Protein AF-A0A962JI75-F1 (afdb_monomer_lite)

Secondary structure (DSSP, 8-state):
--HHHHHHHHHHHHHHHHHHHHHHHHTT-PPPPHHHHHHHHHHHHHHHSPPPTTTS-TT-EEEEEEES-SHHHHHHHTTTT-EETTEEEEEEEE-SGGGGGGS--SEEE--GGGGGGHHHHHHHHHTT-

Structure (mmCIF, N/CA/C/O backbone):
data_AF-A0A962JI75-F1
#
_entry.id   AF-A0A962JI75-F1
#
loop_
_atom_site.group_PDB
_atom_site.id
_atom_site.type_symbol
_atom_site.label_atom_id
_atom_site.label_alt_id
_atom_site.label_comp_id
_atom_site.label_asym_id
_atom_site.label_entity_id
_atom_site.label_seq_id
_atom_site.pdbx_PDB_ins_code
_atom_site.Cartn_x
_atom_site.Cartn_y
_atom_site.Cartn_z
_atom_site.occupancy
_atom_site.B_iso_or_equiv
_atom_site.auth_seq_id
_atom_site.auth_comp_id
_atom_site.auth_asym_id
_atom_site.auth_atom_id
_atom_site.pdbx_PDB_model_num
ATOM 1 N N . MET A 1 1 ? 41.557 -2.533 -59.165 1.00 50.06 1 MET A N 1
ATOM 2 C CA . MET A 1 1 ? 41.927 -2.248 -57.756 1.00 50.06 1 MET A CA 1
ATOM 3 C C . MET A 1 1 ? 41.132 -1.107 -57.082 1.00 50.06 1 MET A C 1
ATOM 5 O O . MET A 1 1 ? 41.387 -0.824 -55.926 1.00 50.06 1 MET A O 1
ATOM 9 N N . TYR A 1 2 ? 40.130 -0.485 -57.730 1.00 54.84 2 TYR A N 1
ATOM 10 C CA . TYR A 1 2 ? 39.288 0.575 -57.122 1.00 54.84 2 TYR A CA 1
ATOM 11 C C . TYR A 1 2 ? 37.909 0.096 -56.615 1.00 54.84 2 TYR A C 1
ATOM 13 O O . TYR A 1 2 ? 37.230 0.818 -55.889 1.00 54.84 2 TYR A O 1
ATOM 21 N N . CYS A 1 3 ? 37.485 -1.121 -56.983 1.00 52.22 3 CYS A N 1
ATOM 22 C CA . CYS A 1 3 ? 36.170 -1.672 -56.632 1.00 52.22 3 CYS A CA 1
ATOM 23 C C . CYS A 1 3 ? 36.127 -2.188 -55.178 1.00 52.22 3 CYS A C 1
ATOM 25 O O . CYS A 1 3 ? 35.240 -1.801 -54.427 1.00 52.22 3 CYS A O 1
ATOM 27 N N . HIS A 1 4 ? 37.153 -2.931 -54.736 1.00 55.00 4 HIS A N 1
ATOM 28 C CA . HIS A 1 4 ? 37.264 -3.472 -53.370 1.00 55.00 4 HIS A CA 1
ATOM 29 C C . HIS A 1 4 ? 37.293 -2.393 -52.273 1.00 55.00 4 HIS A C 1
ATOM 31 O O . HIS A 1 4 ? 36.716 -2.576 -51.205 1.00 55.00 4 HIS A O 1
ATOM 37 N N . LEU A 1 5 ? 37.912 -1.237 -52.542 1.00 61.06 5 LEU A N 1
ATOM 38 C CA . LEU A 1 5 ? 38.019 -0.142 -51.572 1.00 61.06 5 LEU A CA 1
ATOM 39 C C . LEU A 1 5 ? 36.659 0.527 -51.293 1.00 61.06 5 LEU A C 1
ATOM 41 O O . LEU A 1 5 ? 36.405 0.981 -50.176 1.00 61.06 5 LEU A O 1
ATOM 45 N N . LYS A 1 6 ? 35.763 0.563 -52.293 1.00 63.44 6 LYS A N 1
ATOM 46 C CA . LYS A 1 6 ? 34.404 1.111 -52.150 1.00 63.44 6 LYS A CA 1
ATOM 47 C C . LYS A 1 6 ? 33.493 0.165 -51.371 1.00 63.44 6 LYS A C 1
ATOM 49 O O . LYS A 1 6 ? 32.719 0.632 -50.539 1.00 63.44 6 LYS A O 1
ATOM 54 N N . THR A 1 7 ? 33.610 -1.145 -51.593 1.00 68.56 7 THR A N 1
ATOM 55 C CA . THR A 1 7 ? 32.842 -2.156 -50.854 1.00 68.56 7 THR A CA 1
ATOM 56 C C . THR A 1 7 ? 33.241 -2.168 -49.383 1.00 68.56 7 THR A C 1
ATOM 58 O O . THR A 1 7 ? 32.371 -2.084 -48.522 1.00 68.56 7 THR A O 1
ATOM 61 N N . VAL A 1 8 ? 34.545 -2.158 -49.086 1.00 78.06 8 VAL A N 1
ATOM 62 C CA . VAL A 1 8 ? 35.061 -2.146 -47.706 1.00 78.06 8 VAL A CA 1
ATOM 63 C C . VAL A 1 8 ? 34.607 -0.894 -46.945 1.00 78.06 8 VAL A C 1
ATOM 65 O O . VAL A 1 8 ? 34.098 -1.013 -45.835 1.00 78.06 8 VAL A O 1
ATOM 68 N N . LYS A 1 9 ? 34.664 0.299 -47.556 1.00 76.19 9 LYS A N 1
ATOM 69 C CA . LYS A 1 9 ? 34.144 1.534 -46.934 1.00 76.19 9 LYS A CA 1
ATOM 70 C C . LYS A 1 9 ? 32.640 1.484 -46.647 1.00 76.19 9 LYS A C 1
ATOM 72 O O . LYS A 1 9 ? 32.203 2.011 -45.627 1.00 76.19 9 LYS A O 1
ATOM 77 N N . LYS A 1 10 ? 31.851 0.859 -47.528 1.00 77.94 10 LYS A N 1
ATOM 78 C CA . LYS A 1 10 ? 30.395 0.738 -47.361 1.00 77.94 10 LYS A CA 1
ATOM 79 C C . LYS A 1 10 ? 30.047 -0.178 -46.184 1.00 77.94 10 LYS A C 1
ATOM 81 O O . LYS A 1 10 ? 29.201 0.181 -45.375 1.00 77.94 10 LYS A O 1
ATOM 86 N N . TRP A 1 11 ? 30.752 -1.300 -46.043 1.00 86.75 11 TRP A N 1
ATOM 87 C CA . TRP A 1 11 ? 30.579 -2.218 -44.913 1.00 86.75 11 TRP A CA 1
ATOM 88 C C . TRP A 1 11 ? 31.082 -1.634 -43.588 1.00 86.75 11 TRP A C 1
ATOM 90 O O . TRP A 1 11 ? 30.409 -1.796 -42.575 1.00 86.75 11 TRP A O 1
ATOM 100 N N . ILE A 1 12 ? 32.187 -0.879 -43.595 1.00 87.00 12 ILE A N 1
ATOM 101 C CA . ILE A 1 12 ? 32.665 -0.151 -42.405 1.00 87.00 12 ILE A CA 1
ATOM 102 C C . ILE A 1 12 ? 31.635 0.894 -41.953 1.00 87.00 12 ILE A C 1
ATOM 104 O O . ILE A 1 12 ? 31.351 0.982 -40.763 1.00 87.00 12 ILE A O 1
ATOM 108 N N . MET A 1 13 ? 31.035 1.652 -42.881 1.00 84.69 13 MET A N 1
ATOM 109 C CA . MET A 1 13 ? 29.978 2.613 -42.534 1.00 84.69 13 MET A CA 1
ATOM 110 C C . MET A 1 13 ? 28.730 1.932 -41.972 1.00 84.69 13 MET A C 1
ATOM 112 O O . MET A 1 13 ? 28.179 2.425 -40.995 1.00 84.69 13 MET A O 1
ATOM 116 N N . VAL A 1 14 ? 28.300 0.804 -42.547 1.00 87.12 14 VAL A N 1
ATOM 117 C CA . VAL A 1 14 ? 27.154 0.041 -42.026 1.00 87.12 14 VAL A CA 1
ATOM 118 C C . VAL A 1 14 ? 27.449 -0.482 -40.621 1.00 87.12 14 VAL A C 1
ATOM 120 O O . VAL A 1 14 ? 26.622 -0.288 -39.738 1.00 87.12 14 VAL A O 1
ATOM 123 N N . ALA A 1 15 ? 28.637 -1.050 -40.391 1.00 87.88 15 ALA A N 1
ATOM 124 C CA . ALA A 1 15 ? 29.052 -1.519 -39.071 1.00 87.88 15 ALA A CA 1
ATOM 125 C C . ALA A 1 15 ? 29.067 -0.378 -38.039 1.00 87.88 15 ALA A C 1
ATOM 127 O O . ALA A 1 15 ? 28.534 -0.535 -36.940 1.00 87.88 15 ALA A O 1
ATOM 128 N N . TYR A 1 16 ? 29.590 0.796 -38.414 1.00 86.56 16 TYR A N 1
ATOM 129 C CA . TYR A 1 16 ? 29.551 1.994 -37.572 1.00 86.56 16 TYR A CA 1
ATOM 130 C C . TYR A 1 16 ? 28.118 2.449 -37.275 1.00 86.56 16 TYR A C 1
ATOM 132 O O . TYR A 1 16 ? 27.807 2.740 -36.123 1.00 86.56 16 TYR A O 1
ATOM 140 N N . LEU A 1 17 ? 27.231 2.471 -38.276 1.00 84.56 17 LEU A N 1
ATOM 141 C CA . LEU A 1 17 ? 25.832 2.873 -38.096 1.00 84.56 17 LEU A CA 1
ATOM 142 C C . LEU A 1 17 ? 25.083 1.909 -37.166 1.00 84.56 17 LEU A C 1
ATOM 144 O O . LEU A 1 17 ? 24.347 2.349 -36.283 1.00 84.56 17 LEU A O 1
ATOM 148 N N . THR A 1 18 ? 25.301 0.599 -37.324 1.00 82.25 18 THR A N 1
ATOM 149 C CA . THR A 1 18 ? 24.696 -0.416 -36.452 1.00 82.25 18 THR A CA 1
ATOM 150 C C . THR A 1 18 ? 25.229 -0.318 -35.026 1.00 82.25 18 THR A C 1
ATOM 152 O O . THR A 1 18 ? 24.448 -0.359 -34.076 1.00 82.25 18 THR A O 1
ATOM 155 N N . MET A 1 19 ? 26.535 -0.093 -34.863 1.00 82.00 19 MET A N 1
ATOM 156 C CA . MET A 1 19 ? 27.166 0.036 -33.550 1.00 82.00 19 MET A CA 1
ATOM 157 C C . MET A 1 19 ? 26.707 1.308 -32.823 1.00 82.00 19 MET A C 1
ATOM 159 O O . MET A 1 19 ? 26.457 1.260 -31.623 1.00 82.00 19 MET A O 1
ATOM 163 N N . LEU A 1 20 ? 26.505 2.411 -33.555 1.00 81.25 20 LEU A N 1
ATOM 164 C CA . LEU A 1 20 ? 25.961 3.664 -33.021 1.00 81.25 20 LEU A CA 1
ATOM 165 C C . LEU A 1 20 ? 24.478 3.539 -32.630 1.00 81.25 20 LEU A C 1
ATOM 167 O O . LEU A 1 20 ? 24.034 4.148 -31.660 1.00 81.25 20 LEU A O 1
ATOM 171 N N . SER A 1 21 ? 23.703 2.740 -33.368 1.00 76.88 21 SER A N 1
ATOM 172 C CA . SER A 1 21 ? 22.291 2.515 -33.045 1.00 76.88 21 SER A CA 1
ATOM 173 C C . SER A 1 21 ? 22.113 1.710 -31.754 1.00 76.88 21 SER A C 1
ATOM 175 O O . SER A 1 21 ? 21.243 2.037 -30.954 1.00 76.88 21 SER A O 1
ATOM 177 N N . MET A 1 22 ? 22.973 0.717 -31.493 1.00 71.69 22 MET A N 1
ATOM 178 C CA . MET A 1 22 ? 22.899 -0.131 -30.295 1.00 71.69 22 MET A CA 1
ATOM 179 C C . MET A 1 22 ? 23.227 0.611 -28.999 1.00 71.69 22 MET A C 1
ATOM 181 O O . MET A 1 22 ? 22.607 0.339 -27.971 1.00 71.69 22 MET A O 1
ATOM 185 N N . SER A 1 23 ? 24.146 1.576 -29.036 1.00 68.00 23 SER A N 1
ATOM 186 C CA . SER A 1 23 ? 24.489 2.385 -27.863 1.00 68.00 23 SER A CA 1
ATOM 187 C C . SER A 1 23 ? 23.357 3.323 -27.435 1.00 68.00 23 SER A C 1
ATOM 189 O O . SER A 1 23 ? 23.222 3.586 -26.245 1.00 68.00 23 SER A O 1
ATOM 191 N N . LEU A 1 24 ? 22.483 3.753 -28.351 1.00 62.59 24 LEU A N 1
ATOM 192 C CA . LEU A 1 24 ? 21.325 4.600 -28.027 1.00 62.59 24 LEU A CA 1
ATOM 193 C C . LEU A 1 24 ? 20.213 3.852 -27.270 1.00 62.59 24 LEU A C 1
ATOM 195 O O . LEU A 1 24 ? 19.510 4.463 -26.467 1.00 62.59 24 LEU A O 1
ATOM 199 N N . TYR A 1 25 ? 20.069 2.536 -27.459 1.00 65.19 25 TYR A N 1
ATOM 200 C CA . TYR A 1 25 ? 19.039 1.750 -26.760 1.00 65.19 25 TYR A CA 1
ATOM 201 C C . TYR A 1 25 ? 19.324 1.559 -25.262 1.00 65.19 25 TYR A C 1
ATOM 203 O O . TYR A 1 25 ? 18.392 1.351 -24.486 1.00 65.19 25 TYR A O 1
ATOM 211 N N . ALA A 1 26 ? 20.588 1.634 -24.836 1.00 60.88 26 ALA A N 1
ATOM 212 C CA . ALA A 1 26 ? 20.974 1.370 -23.449 1.00 60.88 26 ALA A CA 1
ATOM 213 C C . ALA A 1 26 ? 20.638 2.525 -22.483 1.00 60.88 26 ALA A C 1
ATOM 215 O O . ALA A 1 26 ? 20.419 2.281 -21.300 1.00 60.88 26 ALA A O 1
ATOM 216 N N . TYR A 1 27 ? 20.540 3.764 -22.976 1.00 59.47 27 TYR A N 1
ATOM 217 C CA . TYR A 1 27 ? 20.329 4.960 -22.144 1.00 59.47 27 TYR A CA 1
ATOM 218 C C . TYR A 1 27 ? 18.856 5.291 -21.860 1.00 59.47 27 TYR A C 1
ATOM 220 O O . TYR A 1 27 ? 18.571 6.210 -21.099 1.00 59.47 27 TYR A O 1
ATOM 228 N N . ALA A 1 28 ? 17.904 4.567 -22.453 1.00 61.47 28 ALA A N 1
ATOM 229 C CA . ALA A 1 28 ? 16.483 4.914 -22.362 1.00 61.47 28 ALA A CA 1
ATOM 230 C C . ALA A 1 28 ? 15.763 4.365 -21.113 1.00 61.47 28 ALA A C 1
ATOM 232 O O . ALA A 1 28 ? 14.567 4.604 -20.949 1.00 61.47 28 ALA A O 1
ATOM 233 N N . ARG A 1 29 ? 16.448 3.629 -20.226 1.00 64.19 29 ARG A N 1
ATOM 234 C CA . ARG A 1 29 ? 15.864 3.194 -18.947 1.00 64.19 29 ARG A CA 1
ATOM 235 C C . ARG A 1 29 ? 16.350 4.114 -17.834 1.00 64.19 29 ARG A C 1
ATOM 237 O O . ARG A 1 29 ? 17.464 3.952 -17.352 1.00 64.19 29 ARG A O 1
ATOM 244 N N . GLY A 1 30 ? 15.517 5.080 -17.454 1.00 76.31 30 GLY A N 1
ATOM 245 C CA . GLY A 1 30 ? 15.747 5.867 -16.244 1.00 76.31 30 GLY A CA 1
ATOM 246 C C . GLY A 1 30 ? 15.824 4.960 -15.014 1.00 76.31 30 GLY A C 1
ATOM 247 O O . GLY A 1 30 ? 15.152 3.926 -14.962 1.00 76.31 30 GLY A O 1
ATOM 248 N N . GLU A 1 31 ? 16.658 5.334 -14.046 1.00 87.56 31 GLU A N 1
ATOM 249 C CA . GLU A 1 31 ? 16.722 4.627 -12.768 1.00 87.56 31 GLU A CA 1
ATOM 250 C C . GLU A 1 31 ? 15.369 4.716 -12.043 1.00 87.56 31 GLU A C 1
ATOM 252 O O . GLU A 1 31 ? 14.691 5.748 -12.132 1.00 87.56 31 GLU A O 1
ATOM 257 N N . PRO A 1 32 ? 14.944 3.646 -11.347 1.00 90.38 32 PRO A N 1
ATOM 258 C CA . PRO A 1 32 ? 13.730 3.697 -10.551 1.00 90.38 32 PRO A CA 1
ATOM 259 C C . PRO A 1 32 ? 13.868 4.751 -9.450 1.00 90.38 32 PRO A C 1
ATOM 261 O O . PRO A 1 32 ? 14.927 4.893 -8.838 1.00 90.38 32 PRO A O 1
ATOM 264 N N . SER A 1 33 ? 12.785 5.475 -9.169 1.00 94.31 33 SER A N 1
ATOM 265 C CA . SER A 1 33 ? 12.770 6.408 -8.042 1.00 94.31 33 SER A CA 1
ATOM 266 C C . SER A 1 33 ? 12.877 5.660 -6.709 1.00 94.31 33 SER A C 1
ATOM 268 O O . SER A 1 33 ? 12.522 4.484 -6.607 1.00 94.31 33 SER A O 1
ATOM 270 N N . GLU A 1 34 ? 13.305 6.355 -5.656 1.00 95.31 34 GLU A N 1
ATOM 271 C CA . GLU A 1 34 ? 13.334 5.803 -4.295 1.00 95.31 34 GLU A CA 1
ATOM 272 C C . GLU A 1 34 ? 11.973 5.209 -3.884 1.00 95.31 34 GLU A C 1
ATOM 274 O O . GLU A 1 34 ? 11.914 4.093 -3.371 1.00 95.31 34 GLU A O 1
ATOM 279 N N . ASP A 1 35 ? 10.872 5.905 -4.185 1.00 96.00 35 ASP A N 1
ATOM 280 C CA . ASP A 1 35 ? 9.510 5.438 -3.901 1.00 96.00 35 ASP A CA 1
ATOM 281 C C . ASP A 1 35 ? 9.155 4.161 -4.677 1.00 96.00 35 ASP A C 1
ATOM 283 O O . ASP A 1 35 ? 8.510 3.263 -4.138 1.00 96.00 35 ASP A O 1
ATOM 287 N N . GLN A 1 36 ? 9.613 4.025 -5.927 1.00 95.38 36 GLN A N 1
ATOM 288 C CA . GLN A 1 36 ? 9.431 2.794 -6.707 1.00 95.38 36 GLN A CA 1
ATOM 289 C C . GLN A 1 36 ? 10.223 1.627 -6.114 1.00 95.38 36 GLN A C 1
ATOM 291 O O . GLN A 1 36 ? 9.722 0.500 -6.076 1.00 95.38 36 GLN A O 1
ATOM 296 N N . VAL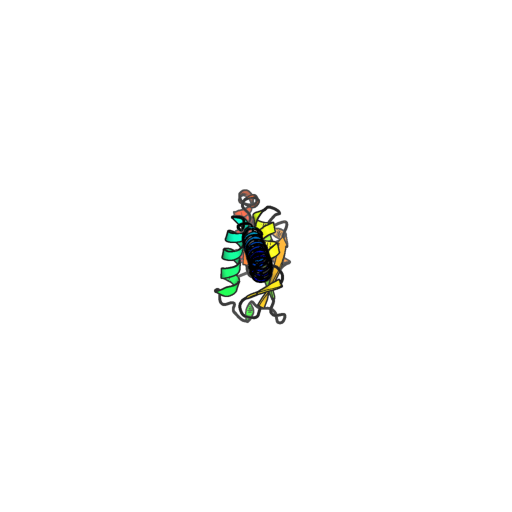 A 1 37 ? 11.434 1.889 -5.617 1.00 96.12 37 VAL A N 1
ATOM 297 C CA . VAL A 1 37 ? 12.229 0.881 -4.907 1.00 96.12 37 VAL A CA 1
ATOM 298 C C . VAL A 1 37 ? 11.515 0.467 -3.619 1.00 96.12 37 VAL A C 1
ATOM 300 O O . VAL A 1 37 ? 11.303 -0.725 -3.403 1.00 96.12 37 VAL A O 1
ATOM 303 N N . LYS A 1 38 ? 11.052 1.418 -2.799 1.00 95.81 38 LYS A N 1
ATOM 304 C CA . LYS A 1 38 ? 10.285 1.125 -1.575 1.00 95.81 38 LYS A CA 1
ATOM 305 C C . LYS A 1 38 ? 8.996 0.353 -1.868 1.00 95.81 38 LYS A C 1
ATOM 307 O O . LYS A 1 38 ? 8.699 -0.616 -1.174 1.00 95.81 38 LYS A O 1
ATOM 312 N N . ALA A 1 39 ? 8.258 0.716 -2.917 1.00 96.94 39 ALA A N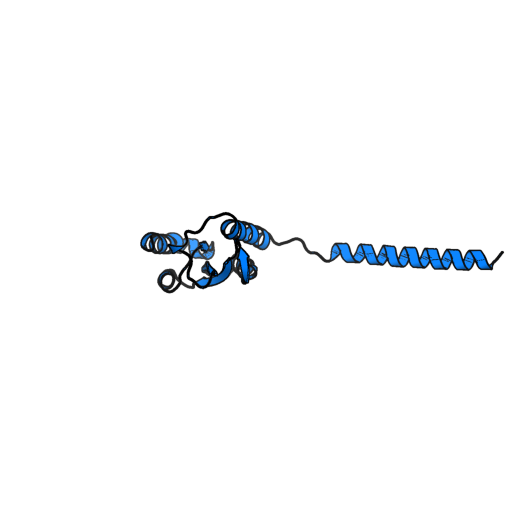 1
ATOM 313 C CA . ALA A 1 39 ? 7.064 -0.014 -3.340 1.00 96.94 39 ALA A CA 1
ATOM 314 C C . ALA A 1 39 ? 7.389 -1.470 -3.719 1.00 96.94 39 ALA A C 1
ATOM 316 O O . ALA A 1 39 ? 6.651 -2.383 -3.348 1.00 96.94 39 ALA A O 1
ATOM 317 N N . ALA A 1 40 ? 8.523 -1.722 -4.382 1.00 96.12 40 ALA A N 1
ATOM 318 C CA . ALA A 1 40 ? 8.973 -3.084 -4.664 1.00 96.12 40 ALA A CA 1
ATOM 319 C C . ALA A 1 40 ? 9.274 -3.882 -3.380 1.00 96.12 40 ALA A C 1
ATOM 321 O O . ALA A 1 40 ? 8.952 -5.068 -3.313 1.00 96.12 40 ALA A O 1
ATOM 322 N N . PHE A 1 41 ? 9.817 -3.239 -2.341 1.00 95.62 41 PHE A N 1
ATOM 323 C CA . PHE A 1 41 ? 9.965 -3.865 -1.022 1.00 95.62 41 PHE A CA 1
ATOM 324 C C . PHE A 1 41 ? 8.615 -4.186 -0.375 1.00 95.62 41 PHE A C 1
ATOM 326 O O . PHE A 1 41 ? 8.457 -5.275 0.167 1.00 95.62 41 PHE A O 1
ATOM 333 N N . VAL A 1 42 ? 7.619 -3.301 -0.481 1.00 96.19 42 VAL A N 1
ATOM 334 C CA . VAL A 1 42 ? 6.262 -3.599 0.009 1.00 96.19 42 VAL A CA 1
ATOM 335 C C . VAL A 1 42 ? 5.664 -4.801 -0.731 1.00 96.19 42 VAL A C 1
ATOM 337 O O . VAL A 1 42 ? 5.105 -5.701 -0.108 1.00 96.19 42 VAL A O 1
ATOM 340 N N . PHE A 1 43 ? 5.847 -4.879 -2.052 1.00 96.50 43 PHE A N 1
ATOM 341 C CA . PHE A 1 43 ? 5.382 -6.014 -2.854 1.00 96.50 43 PHE A CA 1
ATOM 342 C C . PHE A 1 43 ? 6.022 -7.351 -2.448 1.00 96.50 43 PHE A C 1
ATOM 344 O O . PHE A 1 43 ? 5.405 -8.404 -2.604 1.00 96.50 43 PHE A O 1
ATOM 351 N N . ASN A 1 44 ? 7.234 -7.330 -1.889 1.00 95.94 44 ASN A N 1
ATOM 352 C CA . ASN A 1 44 ? 7.874 -8.539 -1.384 1.00 95.94 44 ASN A CA 1
ATOM 353 C C . ASN A 1 44 ? 7.104 -9.153 -0.204 1.00 95.94 44 ASN A C 1
ATOM 355 O O . ASN A 1 44 ? 7.059 -10.376 -0.114 1.00 95.94 44 ASN A O 1
ATOM 359 N N . PHE A 1 45 ? 6.422 -8.365 0.638 1.00 93.44 45 PHE A N 1
ATOM 360 C CA . PHE A 1 45 ? 5.551 -8.939 1.674 1.00 93.44 45 PHE A CA 1
ATOM 361 C C . PHE A 1 45 ? 4.425 -9.770 1.055 1.00 93.44 45 PHE A C 1
ATOM 363 O O . PHE A 1 45 ? 4.197 -10.893 1.486 1.00 93.44 45 PHE A O 1
ATOM 370 N N . ALA A 1 46 ? 3.807 -9.297 -0.031 1.00 92.12 46 ALA A N 1
ATOM 371 C CA . ALA A 1 46 ? 2.801 -10.079 -0.755 1.00 92.12 46 ALA A CA 1
ATOM 372 C C . ALA A 1 46 ? 3.362 -11.416 -1.283 1.00 92.12 46 ALA A C 1
ATOM 374 O O . ALA A 1 46 ? 2.651 -12.419 -1.336 1.00 92.12 46 ALA A O 1
ATOM 375 N N . LYS A 1 47 ? 4.643 -11.440 -1.679 1.00 92.75 47 LYS A N 1
ATOM 376 C CA . LYS A 1 47 ? 5.311 -12.627 -2.235 1.00 92.75 47 LYS A CA 1
ATOM 377 C C . LYS A 1 47 ? 5.821 -13.625 -1.205 1.00 92.75 47 LYS A C 1
ATOM 379 O O . LYS A 1 47 ? 5.994 -14.783 -1.569 1.00 92.75 47 LYS A O 1
ATOM 384 N N . PHE A 1 48 ? 6.141 -13.170 0.001 1.00 94.12 48 PHE A N 1
ATOM 385 C CA . PHE A 1 48 ? 6.874 -13.976 0.980 1.00 94.12 48 PHE A CA 1
ATOM 386 C C . PHE A 1 48 ? 6.111 -14.211 2.284 1.00 94.12 48 PHE A C 1
ATOM 388 O O . PHE A 1 48 ? 6.518 -15.068 3.060 1.00 94.12 48 PHE A O 1
ATOM 395 N N . VAL A 1 49 ? 5.028 -13.474 2.542 1.00 92.06 49 VAL A N 1
ATOM 396 C CA . VAL A 1 49 ? 4.114 -13.766 3.653 1.00 92.06 49 VAL A CA 1
ATOM 397 C C . VAL A 1 49 ? 3.124 -14.833 3.202 1.00 92.06 49 VAL A C 1
ATOM 399 O O . VAL A 1 49 ? 2.465 -14.672 2.175 1.00 92.06 49 VAL A O 1
ATOM 402 N N . GLU A 1 50 ? 3.006 -15.912 3.967 1.00 88.88 50 GLU A N 1
ATOM 403 C CA . GLU A 1 50 ? 1.948 -16.902 3.776 1.00 88.88 50 GLU A CA 1
ATOM 404 C C . GLU A 1 50 ? 0.636 -16.370 4.362 1.00 88.88 50 GLU A C 1
ATOM 406 O O . GLU A 1 50 ? 0.568 -15.990 5.533 1.00 88.88 50 GLU A O 1
ATOM 411 N N . TRP A 1 51 ? -0.411 -16.334 3.537 1.00 85.81 51 TRP A N 1
ATOM 412 C CA . TRP A 1 51 ? -1.751 -15.930 3.953 1.00 85.81 51 TRP A CA 1
ATOM 413 C C . TRP A 1 51 ? -2.590 -17.179 4.222 1.00 85.81 51 TRP A C 1
ATOM 415 O O . TRP A 1 51 ? -2.644 -18.057 3.358 1.00 85.81 51 TRP A O 1
ATOM 425 N N . PRO A 1 52 ? -3.253 -17.286 5.386 1.00 84.25 52 PRO A N 1
ATOM 426 C CA . PRO A 1 52 ? -4.125 -18.420 5.651 1.00 84.25 52 PRO A CA 1
ATOM 427 C C . PRO A 1 52 ? -5.327 -18.387 4.700 1.00 84.25 52 PRO A C 1
ATOM 429 O O . PRO A 1 52 ? -5.833 -17.313 4.369 1.00 84.25 52 PRO A O 1
ATOM 432 N 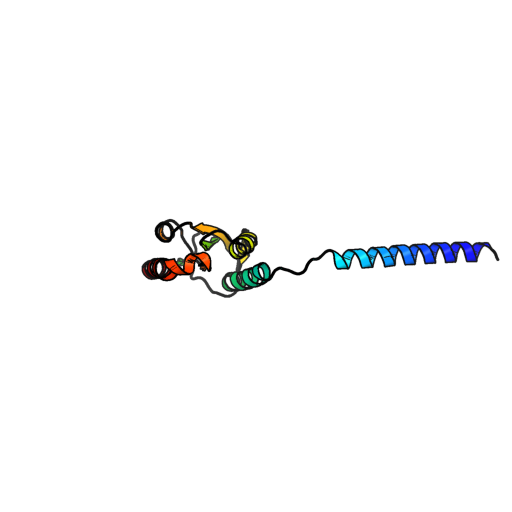N . GLU A 1 53 ? -5.834 -19.559 4.311 1.00 82.00 53 GLU A N 1
ATOM 433 C CA . GLU A 1 53 ? -7.008 -19.665 3.428 1.00 82.00 53 GLU A CA 1
ATOM 434 C C . GLU A 1 53 ? -8.226 -18.911 3.980 1.00 82.00 53 GLU A C 1
ATOM 436 O O . GLU A 1 53 ? -9.002 -18.352 3.216 1.00 82.00 53 GLU A O 1
ATOM 441 N N . SER A 1 54 ? -8.368 -18.823 5.307 1.00 84.00 54 SER A N 1
ATOM 442 C CA . SER A 1 54 ? -9.447 -18.073 5.959 1.00 84.00 54 SER A CA 1
ATOM 443 C C . SER A 1 54 ? -9.383 -16.559 5.738 1.00 84.00 54 SER A C 1
ATOM 445 O O . SER A 1 54 ? -10.415 -15.897 5.834 1.00 84.00 54 SER A O 1
ATOM 447 N N . ALA A 1 55 ? -8.201 -16.001 5.461 1.00 81.69 55 ALA A N 1
ATOM 448 C CA . ALA A 1 55 ? -8.039 -14.580 5.157 1.00 81.69 55 ALA A CA 1
ATOM 449 C C . ALA A 1 55 ? -8.325 -14.275 3.680 1.00 81.69 55 ALA A C 1
ATOM 451 O O . ALA A 1 55 ? -8.724 -13.162 3.341 1.00 81.69 55 ALA A O 1
ATOM 452 N N . LEU A 1 56 ? -8.143 -15.263 2.803 1.00 80.44 56 LEU A N 1
ATOM 453 C CA . LEU A 1 56 ? -8.296 -15.105 1.366 1.00 80.44 56 LEU A CA 1
ATOM 454 C C . LEU A 1 56 ? -9.747 -15.356 0.953 1.00 80.44 56 LEU A C 1
ATOM 456 O O . LEU A 1 56 ? -10.306 -16.435 1.122 1.00 80.44 56 LEU A O 1
ATOM 460 N N . SER A 1 57 ? -10.375 -14.345 0.353 1.00 71.06 57 SER A N 1
ATOM 461 C CA . SER A 1 57 ? -11.675 -14.548 -0.295 1.00 71.06 57 SER A CA 1
ATOM 462 C C . SER A 1 57 ? -11.553 -15.532 -1.466 1.00 71.06 57 SER A C 1
ATOM 464 O O . SER A 1 57 ? -10.508 -15.604 -2.114 1.00 71.06 57 SER A O 1
ATOM 466 N N . SER A 1 58 ? -12.659 -16.184 -1.835 1.00 66.31 58 SER A N 1
ATOM 467 C CA . SER A 1 58 ? -12.745 -17.089 -2.996 1.00 66.31 58 SER A CA 1
ATOM 468 C C . SER A 1 58 ? -12.337 -16.464 -4.341 1.00 66.31 58 SER A C 1
ATOM 470 O O . SER A 1 58 ? -12.181 -17.176 -5.329 1.00 66.31 58 SER A O 1
ATOM 472 N N . ALA A 1 59 ? -12.162 -15.140 -4.398 1.00 74.69 59 ALA A N 1
ATOM 473 C CA . ALA A 1 59 ? -11.740 -14.407 -5.584 1.00 74.69 59 ALA A CA 1
ATOM 474 C C . ALA A 1 59 ? -10.217 -14.429 -5.841 1.00 74.69 59 ALA A C 1
ATOM 476 O O . ALA A 1 59 ? -9.789 -13.865 -6.846 1.00 74.69 59 ALA A O 1
ATOM 477 N N . ASN A 1 60 ? -9.397 -15.035 -4.968 1.00 84.88 60 ASN A N 1
ATOM 478 C CA . ASN A 1 60 ? -7.926 -15.041 -5.068 1.00 84.88 60 ASN A CA 1
ATOM 479 C C . ASN A 1 60 ? -7.311 -13.628 -5.212 1.00 84.88 60 ASN A C 1
ATOM 481 O O . ASN A 1 60 ? -6.391 -13.401 -6.001 1.00 84.88 60 ASN A O 1
ATOM 485 N N . VAL A 1 61 ? -7.833 -12.657 -4.454 1.00 92.00 61 VAL A N 1
ATOM 486 C CA . VAL A 1 61 ? -7.371 -11.258 -4.468 1.00 92.00 61 VAL A CA 1
ATOM 487 C C . VAL A 1 61 ? -6.722 -10.891 -3.136 1.00 92.00 61 VAL A C 1
ATOM 489 O O . VAL A 1 61 ? -7.354 -11.019 -2.089 1.00 92.00 61 VAL A O 1
ATOM 492 N N . LEU A 1 62 ? -5.505 -10.343 -3.194 1.00 93.62 62 LEU A N 1
ATOM 493 C CA . LEU A 1 62 ? -4.825 -9.712 -2.061 1.00 93.62 62 LEU A CA 1
ATOM 494 C C . LEU A 1 62 ? -5.047 -8.201 -2.106 1.00 93.62 62 LEU A C 1
ATOM 496 O O . LEU A 1 62 ? -4.634 -7.534 -3.052 1.00 93.62 62 LEU A O 1
ATOM 500 N N . ASN A 1 63 ? -5.675 -7.636 -1.078 1.00 94.62 63 ASN A N 1
ATOM 501 C CA . ASN A 1 63 ? -5.910 -6.192 -1.016 1.00 94.62 63 ASN A CA 1
ATOM 502 C C . ASN A 1 63 ? -4.785 -5.485 -0.249 1.00 94.62 63 ASN A C 1
ATOM 504 O O . ASN A 1 63 ? -4.585 -5.741 0.943 1.00 94.62 63 ASN A O 1
ATOM 508 N N . LEU A 1 64 ? -4.099 -4.565 -0.930 1.00 96.25 64 LEU A N 1
ATOM 509 C CA . LEU A 1 64 ? -3.196 -3.581 -0.341 1.00 96.25 64 LEU A CA 1
ATOM 510 C C . LEU A 1 64 ? -3.949 -2.260 -0.182 1.00 96.25 64 LEU A C 1
ATOM 512 O O . LEU A 1 64 ? -4.211 -1.558 -1.158 1.00 96.25 64 LEU A O 1
ATOM 516 N N . CYS A 1 65 ? -4.282 -1.924 1.051 1.00 96.62 65 CYS A N 1
ATOM 517 C CA . CYS A 1 65 ? -4.923 -0.668 1.390 1.00 96.62 65 CYS A CA 1
ATOM 518 C C . CYS A 1 65 ? -3.858 0.403 1.625 1.00 96.62 65 CYS A C 1
ATOM 520 O O . CYS A 1 65 ? -2.905 0.176 2.372 1.00 96.62 65 CYS A O 1
ATOM 522 N N . VAL A 1 66 ? -3.998 1.556 0.980 1.00 96.75 66 VAL A N 1
ATOM 523 C CA . VAL A 1 66 ? -3.069 2.684 1.095 1.00 96.75 66 VAL A CA 1
ATOM 524 C C . VAL A 1 66 ? -3.807 3.898 1.641 1.00 96.75 66 VAL A C 1
ATOM 526 O O . VAL A 1 66 ? -4.948 4.166 1.265 1.00 96.75 66 VAL A O 1
ATOM 529 N N . THR A 1 67 ? -3.168 4.623 2.554 1.00 95.00 67 THR A N 1
ATOM 530 C CA . THR A 1 67 ? -3.748 5.823 3.167 1.00 95.00 67 THR A CA 1
ATOM 531 C C . THR A 1 67 ? -3.199 7.083 2.514 1.00 95.00 67 THR A C 1
ATOM 533 O O . THR A 1 67 ? -1.984 7.169 2.335 1.00 95.00 67 THR A O 1
ATOM 536 N N . SER A 1 68 ? -4.039 8.096 2.301 1.00 86.06 68 SER A N 1
ATOM 537 C CA . SER A 1 68 ? -3.626 9.405 1.766 1.00 86.06 68 SER A CA 1
ATOM 538 C C . SER A 1 68 ? -2.970 9.34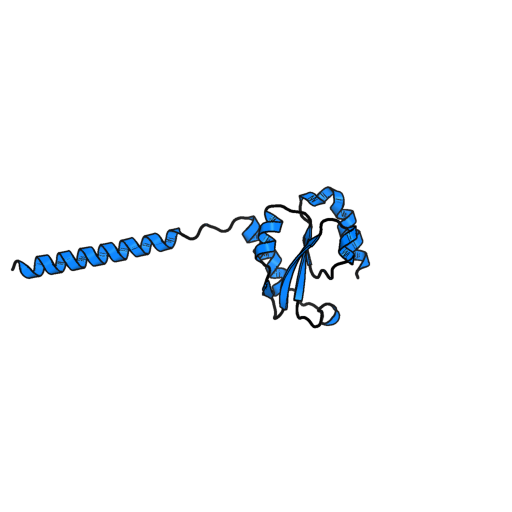0 0.374 1.00 86.06 68 SER A C 1
ATOM 540 O O . SER A 1 68 ? -2.655 8.277 -0.148 1.00 86.06 68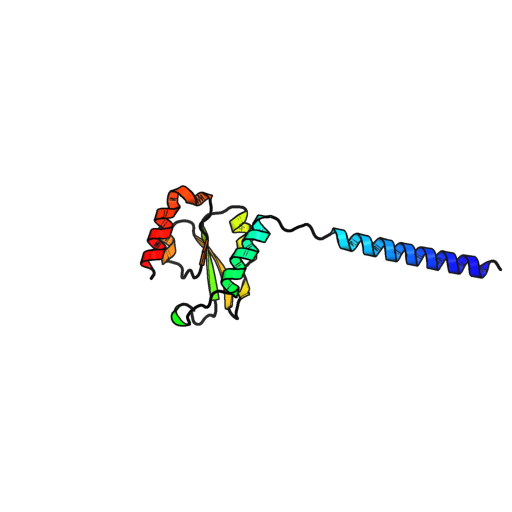 SER A O 1
ATOM 542 N N . GLN A 1 69 ? -2.838 10.488 -0.297 1.00 83.56 69 GLN A N 1
ATOM 543 C CA . GLN A 1 69 ? -2.253 10.560 -1.642 1.00 83.56 69 GLN A CA 1
ATOM 544 C C . GLN A 1 69 ? -0.940 11.343 -1.615 1.00 83.56 69 GLN A C 1
ATOM 546 O O . GLN A 1 69 ? -0.912 12.532 -1.303 1.00 83.56 69 GLN A O 1
ATOM 551 N N . ASP A 1 70 ? 0.149 10.668 -1.966 1.00 88.62 70 ASP A N 1
ATOM 552 C CA . ASP A 1 70 ? 1.511 11.190 -2.043 1.00 88.62 70 ASP A CA 1
ATOM 553 C C . ASP A 1 70 ? 2.348 10.407 -3.079 1.00 88.62 70 ASP A C 1
ATOM 555 O O . ASP A 1 70 ? 1.848 9.551 -3.813 1.00 88.62 70 ASP A O 1
ATOM 559 N N . LYS A 1 71 ? 3.643 10.724 -3.198 1.00 92.62 71 LYS A N 1
ATOM 560 C CA . LYS A 1 71 ? 4.524 10.069 -4.181 1.00 92.62 71 LYS A CA 1
ATOM 561 C C . LYS A 1 71 ? 4.693 8.568 -3.917 1.00 92.62 71 LYS A C 1
ATOM 563 O O . LYS A 1 71 ? 4.694 7.786 -4.868 1.00 92.62 71 LYS A O 1
ATOM 568 N N . MET A 1 72 ? 4.776 8.171 -2.649 1.00 94.44 72 MET A N 1
ATOM 569 C CA . MET A 1 72 ? 4.959 6.780 -2.242 1.00 94.44 72 MET A CA 1
ATOM 570 C C . MET A 1 72 ? 3.709 5.941 -2.529 1.00 94.44 72 MET A C 1
ATOM 572 O O . MET A 1 72 ? 3.790 4.883 -3.150 1.00 94.44 72 MET A O 1
ATOM 576 N N . THR A 1 73 ? 2.529 6.438 -2.166 1.00 94.62 73 THR A N 1
ATOM 577 C CA . THR A 1 73 ? 1.245 5.783 -2.466 1.00 94.62 73 THR A CA 1
ATOM 578 C C . THR A 1 73 ? 0.982 5.705 -3.968 1.00 94.62 73 THR A C 1
ATOM 580 O O . THR A 1 73 ? 0.510 4.674 -4.447 1.00 94.62 73 THR A O 1
ATOM 583 N N . ASN A 1 74 ? 1.394 6.705 -4.754 1.00 94.75 74 ASN A N 1
ATOM 584 C CA . ASN A 1 74 ? 1.371 6.612 -6.218 1.00 94.75 74 ASN A CA 1
ATOM 585 C C . ASN A 1 74 ? 2.291 5.502 -6.754 1.00 94.75 74 ASN A C 1
ATOM 587 O O . ASN A 1 74 ? 1.904 4.794 -7.684 1.00 94.75 74 ASN A O 1
ATOM 591 N N . ALA A 1 75 ? 3.474 5.301 -6.165 1.00 96.19 75 ALA A N 1
ATOM 592 C CA . ALA A 1 75 ? 4.343 4.181 -6.525 1.00 96.19 75 ALA A CA 1
ATOM 593 C C . ALA A 1 75 ? 3.711 2.823 -6.168 1.00 96.19 75 ALA A C 1
ATOM 595 O O . ALA A 1 75 ? 3.798 1.884 -6.961 1.00 96.19 75 ALA A O 1
ATOM 596 N N . LEU A 1 76 ? 3.009 2.722 -5.033 1.00 97.38 76 LEU A N 1
ATOM 597 C CA . LEU A 1 76 ? 2.263 1.516 -4.653 1.00 97.38 76 LEU A CA 1
ATOM 598 C C . LEU A 1 76 ? 1.109 1.214 -5.615 1.00 97.38 76 LEU A C 1
ATOM 600 O O . LEU A 1 76 ? 0.898 0.052 -5.952 1.00 97.38 76 LEU A O 1
ATOM 604 N N . LYS A 1 77 ? 0.408 2.230 -6.137 1.00 96.44 77 LYS A N 1
ATOM 605 C CA . LYS A 1 77 ? -0.661 2.042 -7.142 1.00 96.44 77 LYS A CA 1
ATOM 606 C C . LYS A 1 77 ? -0.171 1.361 -8.421 1.00 96.44 77 LYS A C 1
ATOM 608 O O . LYS A 1 77 ? -0.941 0.642 -9.053 1.00 96.44 77 LYS A O 1
ATOM 613 N N . LEU A 1 78 ? 1.112 1.499 -8.771 1.00 95.81 78 LEU A N 1
ATOM 614 C CA . LEU A 1 78 ? 1.724 0.794 -9.910 1.00 95.81 78 LEU A CA 1
ATOM 615 C C . LEU A 1 78 ? 1.843 -0.727 -9.698 1.00 95.81 78 LEU A C 1
ATOM 617 O O . LEU A 1 78 ? 2.170 -1.461 -10.636 1.00 95.81 78 LEU A O 1
ATOM 621 N N . LEU A 1 79 ? 1.618 -1.211 -8.475 1.00 96.56 79 LEU A N 1
ATOM 622 C CA . LEU A 1 79 ? 1.590 -2.637 -8.153 1.00 96.56 79 LEU A CA 1
ATOM 623 C C . LEU A 1 79 ? 0.218 -3.272 -8.402 1.00 96.56 79 LEU A C 1
ATOM 625 O O . LEU A 1 79 ? 0.109 -4.496 -8.349 1.00 96.56 79 LEU A O 1
ATOM 629 N N . ASN A 1 80 ? -0.819 -2.472 -8.665 1.00 96.88 80 ASN A N 1
ATOM 630 C CA . ASN A 1 80 ? -2.155 -2.983 -8.937 1.00 96.88 80 ASN A CA 1
ATOM 631 C C . ASN A 1 80 ? -2.127 -3.995 -10.096 1.00 96.88 80 ASN A C 1
ATOM 633 O O . ASN A 1 80 ? -1.432 -3.787 -11.089 1.00 96.88 80 ASN A O 1
ATOM 637 N N . GLN A 1 81 ? -2.888 -5.081 -9.957 1.00 96.50 81 GLN A N 1
ATOM 638 C CA . GLN A 1 81 ? -2.958 -6.224 -10.878 1.00 96.50 81 GLN A CA 1
ATOM 639 C C . GLN A 1 81 ? -1.691 -7.087 -10.978 1.00 96.50 81 GLN A C 1
ATOM 641 O O . GLN A 1 81 ? -1.663 -8.028 -11.771 1.00 96.50 81 GLN A O 1
ATOM 646 N N . ARG A 1 82 ? -0.643 -6.829 -10.185 1.00 96.12 82 ARG A N 1
ATOM 647 C CA . ARG A 1 82 ? 0.497 -7.752 -10.113 1.00 96.12 82 ARG A CA 1
ATOM 648 C C . ARG A 1 82 ? 0.134 -9.005 -9.334 1.00 96.12 82 ARG A C 1
ATOM 650 O O . ARG A 1 82 ? -0.640 -8.952 -8.387 1.00 96.12 82 ARG A O 1
ATOM 657 N N . GLU A 1 83 ? 0.749 -10.117 -9.702 1.00 94.19 83 GLU A N 1
ATOM 658 C CA . GLU A 1 83 ? 0.513 -11.401 -9.052 1.00 94.19 83 GLU A CA 1
ATOM 659 C C . GLU A 1 83 ? 1.573 -11.702 -7.986 1.00 94.19 83 GLU A C 1
ATOM 661 O O . GLU A 1 83 ? 2.777 -11.516 -8.210 1.00 94.19 83 GLU A O 1
ATOM 666 N N . ALA A 1 84 ? 1.127 -12.195 -6.833 1.00 91.56 84 ALA A N 1
ATOM 667 C CA . ALA A 1 84 ? 1.978 -12.715 -5.775 1.00 91.56 84 ALA A CA 1
ATOM 668 C C . ALA A 1 84 ? 1.396 -14.031 -5.243 1.00 91.56 84 ALA A C 1
ATOM 670 O O . ALA A 1 84 ? 0.262 -14.070 -4.774 1.00 91.56 84 ALA A O 1
ATOM 671 N N . GLN A 1 85 ? 2.178 -15.112 -5.333 1.00 89.62 85 GLN A N 1
ATOM 672 C CA . GLN A 1 85 ? 1.785 -16.452 -4.873 1.00 89.62 85 GLN A CA 1
ATOM 673 C C . GLN A 1 85 ? 0.428 -16.931 -5.435 1.00 89.62 85 GLN A C 1
ATOM 675 O O . GLN A 1 85 ? -0.368 -17.504 -4.702 1.00 89.62 85 GLN A O 1
ATOM 680 N N . GLY A 1 86 ? 0.126 -16.664 -6.712 1.00 90.00 86 GLY A N 1
ATOM 681 C CA . GLY A 1 86 ? -1.156 -17.044 -7.323 1.00 90.00 86 GLY A CA 1
ATOM 682 C C . GLY A 1 86 ? -2.322 -16.086 -7.051 1.00 90.00 86 GLY A C 1
ATOM 683 O O . GLY A 1 86 ? -3.416 -16.303 -7.568 1.00 90.00 86 GLY A O 1
ATOM 684 N N . HIS A 1 87 ? -2.105 -15.018 -6.277 1.00 91.75 87 HIS A N 1
ATOM 685 C CA . HIS A 1 87 ? -3.129 -14.029 -5.948 1.00 91.75 87 HIS A CA 1
ATOM 686 C C . HIS A 1 87 ? -2.887 -12.711 -6.676 1.00 91.75 87 HIS A C 1
ATOM 688 O O . HIS A 1 87 ? -1.759 -12.211 -6.738 1.00 91.75 87 HIS A O 1
ATOM 694 N N . VAL A 1 88 ? -3.961 -12.105 -7.178 1.00 94.25 88 VAL A N 1
ATOM 695 C CA . VAL A 1 88 ? -3.898 -10.789 -7.823 1.00 94.25 88 VAL A CA 1
ATOM 696 C C . VAL A 1 88 ? -3.912 -9.703 -6.753 1.00 94.25 88 VAL A C 1
ATOM 698 O O . VAL A 1 88 ? -4.828 -9.635 -5.933 1.00 94.25 88 VAL A O 1
ATOM 701 N N . LEU A 1 89 ? -2.912 -8.826 -6.767 1.00 95.62 89 LEU A N 1
ATOM 702 C CA . LEU A 1 89 ? -2.846 -7.679 -5.875 1.00 95.62 89 LEU A CA 1
ATOM 703 C C . LEU A 1 89 ? -3.796 -6.579 -6.359 1.00 95.62 89 LEU A C 1
ATOM 705 O O . LEU A 1 89 ? -3.701 -6.116 -7.498 1.00 95.62 89 LEU A O 1
ATOM 709 N N . ARG A 1 90 ? -4.671 -6.106 -5.474 1.00 96.19 90 ARG A N 1
ATOM 710 C CA . ARG A 1 90 ? -5.530 -4.942 -5.698 1.00 96.19 90 ARG A CA 1
ATOM 711 C C . ARG A 1 90 ? -5.155 -3.831 -4.730 1.00 96.19 90 ARG A C 1
ATOM 713 O O . ARG A 1 90 ? -5.139 -4.048 -3.522 1.00 96.19 90 ARG A O 1
ATOM 720 N N . VAL A 1 91 ? -4.871 -2.647 -5.260 1.00 96.81 91 VAL A N 1
ATOM 721 C CA . VAL A 1 91 ? -4.540 -1.468 -4.450 1.00 96.81 91 VAL A CA 1
ATOM 722 C C . VAL A 1 91 ? -5.805 -0.646 -4.219 1.00 96.81 91 VAL A C 1
ATOM 724 O O . VAL A 1 91 ? -6.510 -0.334 -5.177 1.00 96.81 91 VAL A O 1
ATOM 727 N N . ILE A 1 92 ? -6.105 -0.328 -2.959 1.00 96.00 92 ILE A N 1
ATOM 728 C CA . ILE A 1 92 ? -7.328 0.373 -2.544 1.00 96.00 92 ILE A CA 1
ATOM 729 C C . ILE A 1 92 ? -6.941 1.624 -1.758 1.00 96.00 92 ILE A C 1
ATOM 731 O O . ILE A 1 92 ? -6.234 1.531 -0.759 1.00 96.00 92 ILE A O 1
ATOM 735 N N . ASP A 1 93 ? -7.418 2.785 -2.198 1.00 95.31 93 ASP A N 1
ATOM 736 C CA . ASP A 1 93 ? -7.256 4.041 -1.467 1.00 95.31 93 ASP A CA 1
ATOM 737 C C . ASP A 1 93 ? -8.269 4.127 -0.317 1.00 95.31 93 ASP A C 1
ATOM 739 O O . AS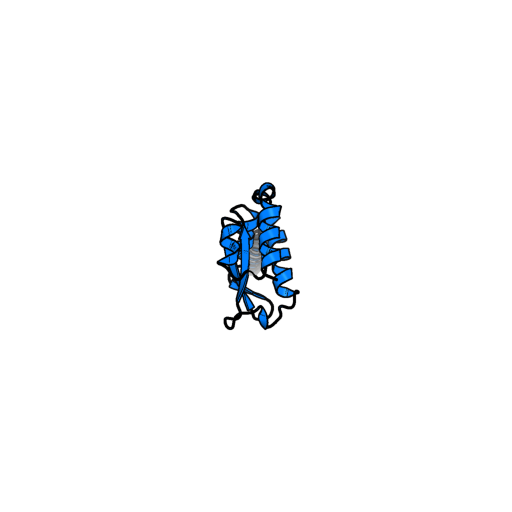P A 1 93 ? -9.471 3.950 -0.531 1.00 95.31 93 ASP A O 1
ATOM 743 N N . ILE A 1 94 ? -7.796 4.435 0.893 1.00 95.44 94 ILE A N 1
ATOM 744 C CA . ILE A 1 94 ? -8.646 4.678 2.063 1.00 95.44 94 ILE A CA 1
ATOM 745 C C . ILE A 1 94 ? -8.353 6.071 2.620 1.00 95.44 94 ILE A C 1
ATOM 747 O O . ILE A 1 94 ? -7.237 6.384 3.031 1.00 95.44 94 ILE A O 1
ATOM 751 N N . GLU A 1 95 ? -9.379 6.919 2.644 1.00 91.50 95 GLU A N 1
ATOM 752 C CA . GLU A 1 95 ? -9.243 8.333 3.016 1.00 91.50 95 GLU A CA 1
ATOM 753 C C . GLU A 1 95 ? -9.156 8.560 4.534 1.00 91.50 95 GLU A C 1
ATOM 755 O O . GLU A 1 95 ? -8.590 9.560 4.990 1.00 91.50 95 GLU A O 1
ATOM 760 N N . ALA A 1 96 ? -9.726 7.648 5.329 1.00 92.38 96 ALA A N 1
ATOM 761 C CA . ALA A 1 96 ? -9.832 7.816 6.773 1.00 92.38 96 ALA A CA 1
ATOM 762 C C . ALA A 1 96 ? -9.897 6.475 7.536 1.00 92.38 96 ALA A C 1
ATOM 764 O O . ALA A 1 96 ? -10.445 5.505 7.000 1.00 92.38 96 ALA A O 1
ATOM 765 N N . PRO A 1 97 ? -9.398 6.415 8.789 1.00 93.19 97 PRO A N 1
ATOM 766 C CA . PRO A 1 97 ? -9.420 5.201 9.611 1.00 93.19 97 PRO A CA 1
ATOM 767 C C . PRO A 1 97 ? -10.812 4.585 9.782 1.00 93.19 97 PRO A C 1
ATOM 769 O O . PRO A 1 97 ? -10.956 3.367 9.835 1.00 93.19 97 PRO A O 1
ATOM 772 N N . GLU A 1 98 ? -11.855 5.411 9.848 1.00 93.06 98 GLU A N 1
ATOM 773 C CA . GLU A 1 98 ? -13.243 4.979 10.040 1.00 93.06 98 GLU A CA 1
ATOM 774 C C . GLU A 1 98 ? -13.760 4.136 8.873 1.00 93.06 98 GLU A C 1
ATOM 776 O O . GLU A 1 98 ? -14.686 3.354 9.051 1.00 93.06 98 GLU A O 1
ATOM 781 N N . LYS A 1 99 ? -13.152 4.283 7.692 1.00 92.81 99 LYS A N 1
ATOM 782 C CA . LYS A 1 99 ? -13.497 3.534 6.485 1.00 92.81 99 LYS A CA 1
ATOM 783 C C . LYS A 1 99 ? -12.760 2.211 6.361 1.00 92.81 99 LYS A C 1
ATOM 785 O O . LYS A 1 99 ? -13.096 1.442 5.473 1.00 92.81 99 LYS A O 1
ATOM 790 N N . LEU A 1 100 ? -11.782 1.923 7.223 1.00 92.31 100 LEU A N 1
ATOM 791 C CA . LEU A 1 100 ? -10.975 0.707 7.107 1.00 92.31 100 LEU A CA 1
ATOM 792 C C . LEU A 1 100 ? -11.822 -0.571 7.198 1.00 92.31 100 LEU A C 1
ATOM 794 O O . LEU A 1 100 ? -11.549 -1.530 6.489 1.00 92.31 100 LEU A O 1
ATOM 798 N N . GLU A 1 101 ? -12.865 -0.567 8.029 1.00 89.88 101 GLU A N 1
ATOM 799 C CA . GLU A 1 101 ? -13.770 -1.710 8.230 1.00 89.88 101 GLU A CA 1
ATOM 800 C C . GLU A 1 101 ? -14.656 -2.004 7.008 1.00 89.88 101 GLU A C 1
ATOM 802 O O . GLU A 1 101 ? -15.101 -3.137 6.839 1.00 89.88 101 GLU A O 1
ATOM 807 N N . ASP A 1 102 ? -14.851 -1.024 6.118 1.00 91.12 102 ASP A N 1
ATOM 808 C CA . ASP A 1 102 ? -15.611 -1.198 4.874 1.00 91.12 102 ASP A CA 1
ATOM 809 C C . ASP A 1 102 ? -14.822 -2.029 3.832 1.00 91.12 102 ASP A C 1
ATOM 811 O O . ASP A 1 102 ? -15.385 -2.468 2.824 1.00 91.12 102 ASP A O 1
ATOM 815 N N . TYR A 1 103 ? -13.519 -2.258 4.055 1.00 89.12 103 TYR A N 1
ATOM 816 C CA . TYR A 1 103 ? -12.618 -2.942 3.126 1.00 89.12 103 TYR A CA 1
ATOM 817 C C . TYR A 1 103 ? -11.920 -4.145 3.776 1.00 89.12 103 TYR A C 1
ATOM 819 O O . TYR A 1 103 ? -11.401 -4.080 4.885 1.00 89.12 103 TYR A O 1
ATOM 827 N N . ALA A 1 104 ? -11.813 -5.249 3.034 1.00 87.56 104 ALA A N 1
ATOM 828 C CA . ALA A 1 104 ? -11.048 -6.420 3.463 1.00 87.56 104 ALA A CA 1
ATOM 829 C C . ALA A 1 104 ? -9.548 -6.232 3.165 1.00 87.56 104 ALA A C 1
ATOM 831 O O . ALA A 1 104 ? -9.063 -6.677 2.122 1.00 87.56 104 ALA A O 1
ATOM 832 N N . CYS A 1 105 ? -8.810 -5.537 4.031 1.00 91.94 105 CYS A N 1
ATOM 833 C CA . CYS A 1 105 ? -7.380 -5.260 3.847 1.00 91.94 105 CYS A CA 1
ATOM 834 C C . CYS A 1 105 ? -6.503 -6.424 4.330 1.00 91.94 105 CYS A C 1
ATOM 836 O O . CYS A 1 105 ? -6.599 -6.833 5.479 1.00 91.94 105 CYS A O 1
ATOM 838 N N . HIS A 1 106 ? -5.603 -6.919 3.475 1.00 92.38 106 HIS A N 1
ATOM 839 C CA . HIS A 1 106 ? -4.592 -7.912 3.879 1.00 92.38 106 HIS A CA 1
ATOM 840 C C . HIS A 1 106 ? -3.303 -7.215 4.323 1.00 92.38 106 HIS A C 1
ATOM 842 O O . HIS A 1 106 ? -2.633 -7.632 5.260 1.00 92.38 106 HIS A O 1
ATOM 848 N N . MET A 1 107 ? -2.972 -6.109 3.656 1.00 93.94 107 MET A N 1
ATOM 849 C CA . MET A 1 107 ? -1.867 -5.229 4.016 1.00 93.94 107 MET A CA 1
ATOM 850 C C . MET A 1 107 ? -2.383 -3.794 4.080 1.00 93.94 107 MET A C 1
ATOM 852 O O . MET A 1 107 ? -3.115 -3.364 3.188 1.00 93.94 107 MET A O 1
ATOM 856 N N . LEU A 1 108 ? -1.974 -3.051 5.108 1.00 95.44 108 LEU A N 1
ATOM 857 C CA . LEU A 1 108 ? -2.254 -1.625 5.256 1.00 95.44 108 LEU A CA 1
ATOM 858 C C . LEU A 1 108 ? -0.939 -0.844 5.210 1.00 95.44 108 LEU A C 1
ATOM 860 O O . LEU A 1 108 ? -0.059 -1.048 6.046 1.00 95.44 108 LEU A O 1
ATOM 864 N N . PHE A 1 109 ? -0.819 0.068 4.251 1.00 95.94 109 PHE A N 1
ATOM 865 C CA . PHE A 1 109 ? 0.262 1.042 4.189 1.00 95.94 109 PHE A CA 1
ATOM 866 C C . PHE A 1 109 ? -0.221 2.385 4.740 1.00 95.94 109 PHE A C 1
ATOM 868 O O . PHE A 1 109 ? -1.078 3.028 4.132 1.00 95.94 109 PHE A O 1
ATOM 875 N N . ILE A 1 110 ? 0.356 2.806 5.867 1.00 94.88 110 ILE A N 1
ATOM 876 C CA . ILE A 1 110 ? 0.096 4.102 6.501 1.00 94.88 110 ILE A CA 1
ATOM 877 C C . ILE A 1 110 ? 1.174 5.083 6.026 1.00 94.88 110 ILE A C 1
ATOM 879 O O . ILE A 1 110 ? 2.351 4.899 6.328 1.00 94.88 110 ILE A O 1
ATOM 883 N N . ALA A 1 111 ? 0.775 6.100 5.268 1.00 93.75 111 ALA A N 1
ATOM 884 C CA . ALA A 1 111 ? 1.672 7.109 4.714 1.00 93.75 111 ALA A CA 1
ATOM 885 C C . ALA A 1 111 ? 2.207 8.059 5.797 1.00 93.75 111 ALA A C 1
ATOM 887 O O . ALA A 1 111 ? 1.549 8.297 6.809 1.00 93.75 111 ALA A O 1
ATOM 888 N N . ASP A 1 112 ? 3.359 8.687 5.552 1.00 91.88 112 ASP A N 1
ATOM 889 C CA . ASP A 1 112 ? 3.973 9.632 6.501 1.00 91.88 112 ASP A CA 1
ATOM 890 C C . ASP A 1 112 ? 3.051 10.822 6.823 1.00 91.88 112 ASP A C 1
ATOM 892 O O . ASP A 1 112 ? 3.034 11.337 7.941 1.00 91.88 112 ASP A O 1
ATOM 896 N N . SER A 1 113 ? 2.218 11.229 5.861 1.00 91.56 113 SER A N 1
ATOM 897 C CA . SER A 1 113 ? 1.192 12.264 6.055 1.00 91.56 113 SER A CA 1
ATOM 898 C C . SER A 1 113 ? 0.162 11.909 7.141 1.00 91.56 113 SER A C 1
ATOM 900 O O . SER A 1 113 ? -0.414 12.805 7.762 1.00 91.56 113 SER A O 1
ATOM 902 N N . GLU A 1 114 ? -0.010 10.621 7.440 1.00 93.94 114 GLU A N 1
ATOM 903 C CA . GLU A 1 114 ? -0.928 10.097 8.450 1.00 93.94 114 GLU A CA 1
ATOM 904 C C . GLU A 1 114 ? -0.307 9.960 9.842 1.00 93.94 114 GLU A C 1
ATOM 906 O O . GLU A 1 114 ? -0.975 9.477 10.758 1.00 93.94 114 GLU A O 1
ATOM 911 N N . GLN A 1 115 ? 0.927 10.428 10.062 1.00 92.31 115 GLN A N 1
ATOM 912 C CA . GLN A 1 115 ? 1.627 10.290 11.347 1.00 92.31 115 GLN A CA 1
ATOM 913 C C . GLN A 1 115 ? 0.784 10.758 12.550 1.00 92.31 115 GLN A C 1
ATOM 915 O O . GLN A 1 115 ? 0.765 10.111 13.596 1.00 92.31 115 GLN A O 1
ATOM 920 N N . LYS A 1 116 ? 0.015 11.848 12.401 1.00 94.31 116 LYS A N 1
ATOM 921 C CA . LYS A 1 116 ? -0.878 12.363 13.461 1.00 94.31 116 LYS A CA 1
ATOM 922 C C . LYS A 1 116 ? -2.051 11.428 13.779 1.00 94.31 116 LYS A C 1
ATOM 924 O O . LYS A 1 116 ? -2.540 11.437 14.905 1.00 94.31 116 LYS A O 1
ATOM 929 N N . ARG A 1 117 ? -2.508 10.646 12.798 1.00 93.88 117 ARG A N 1
ATOM 930 C CA . ARG A 1 117 ? -3.619 9.685 12.908 1.00 93.88 117 ARG A CA 1
ATOM 931 C C . ARG A 1 117 ? -3.140 8.238 13.045 1.00 93.88 117 ARG A C 1
ATOM 933 O O . ARG A 1 117 ? -3.967 7.338 13.140 1.00 93.88 117 ARG A O 1
ATOM 940 N N . GLN A 1 118 ? -1.832 7.987 13.116 1.00 93.12 118 GLN A N 1
ATOM 941 C CA . GLN A 1 118 ? -1.261 6.636 13.144 1.00 93.12 118 GLN A CA 1
ATOM 942 C C . GLN A 1 118 ? -1.866 5.755 14.248 1.00 93.12 118 GLN A C 1
ATOM 944 O O . GLN A 1 118 ? -2.181 4.595 14.006 1.00 93.12 118 GLN A O 1
ATOM 949 N N . GLN A 1 119 ? -2.095 6.308 15.443 1.00 94.38 119 GLN A N 1
ATOM 950 C CA . GLN A 1 119 ? -2.726 5.566 16.541 1.00 94.38 119 GLN A CA 1
ATOM 951 C C . GLN A 1 119 ? -4.177 5.170 16.234 1.00 94.38 119 GLN A C 1
ATOM 953 O O . GLN A 1 119 ? -4.609 4.090 16.621 1.00 94.38 119 GLN A O 1
ATOM 958 N N . GLN A 1 120 ? -4.919 6.004 15.501 1.00 94.81 120 GLN A N 1
ATOM 959 C CA . GLN A 1 120 ? -6.287 5.690 15.082 1.00 94.81 120 GLN A CA 1
ATOM 960 C C . GLN A 1 120 ? -6.292 4.553 14.055 1.00 94.81 120 GLN A C 1
ATOM 962 O O . GLN A 1 120 ? -7.084 3.623 14.181 1.00 94.81 120 GLN A O 1
ATOM 967 N N . TRP A 1 121 ? -5.365 4.581 13.090 1.00 94.62 121 TRP A N 1
ATOM 968 C CA . TRP A 1 121 ? -5.174 3.486 12.134 1.00 94.62 121 TRP A CA 1
ATOM 969 C C . TRP A 1 121 ? -4.825 2.164 12.829 1.00 94.62 121 TRP A C 1
ATOM 971 O O . TRP A 1 121 ? -5.458 1.146 12.560 1.00 94.62 121 TRP A O 1
ATOM 981 N N . LEU A 1 122 ? -3.866 2.175 13.761 1.00 93.31 122 LEU A N 1
ATOM 982 C CA . LEU A 1 122 ? -3.464 0.971 14.498 1.00 93.31 122 LEU A CA 1
ATOM 983 C C . LEU A 1 122 ? -4.597 0.413 15.370 1.00 93.31 122 LEU A C 1
ATOM 985 O O . LEU A 1 122 ? -4.802 -0.799 15.393 1.00 93.31 122 LEU A O 1
ATOM 989 N N . ALA A 1 123 ? -5.363 1.285 16.032 1.00 93.12 123 ALA A N 1
ATOM 990 C CA . ALA A 1 123 ? -6.518 0.872 16.826 1.00 93.12 123 ALA A CA 1
ATOM 991 C C . ALA A 1 123 ? -7.581 0.159 15.974 1.00 93.12 123 ALA A C 1
ATOM 993 O O . ALA A 1 123 ? -8.220 -0.780 16.442 1.00 93.12 123 ALA A O 1
ATOM 994 N N . LYS A 1 124 ? -7.758 0.569 14.711 1.00 91.69 124 LYS A N 1
ATOM 995 C CA . LYS A 1 124 ? -8.693 -0.083 13.787 1.00 91.69 124 LYS A CA 1
ATOM 996 C C . LYS A 1 124 ? -8.233 -1.471 13.348 1.00 91.69 124 LYS A C 1
ATOM 998 O O . LYS A 1 124 ? -9.061 -2.370 13.285 1.00 91.69 124 LYS A O 1
ATOM 1003 N N . VAL A 1 125 ? -6.933 -1.669 13.125 1.00 88.69 125 VAL A N 1
ATOM 1004 C CA . VAL A 1 125 ? -6.378 -2.985 12.751 1.00 88.69 125 VAL A CA 1
ATOM 1005 C C . VAL A 1 125 ? -6.476 -3.990 13.902 1.00 88.69 125 VAL A C 1
ATOM 1007 O O . VAL A 1 125 ? -6.820 -5.144 13.676 1.00 88.69 125 VAL A O 1
ATOM 1010 N N . GLN A 1 126 ? -6.219 -3.566 15.143 1.00 82.44 126 GLN A N 1
ATOM 1011 C CA . GLN A 1 126 ? -6.279 -4.463 16.308 1.00 82.44 126 GLN A CA 1
ATOM 1012 C C . GLN A 1 126 ? -7.672 -5.055 16.551 1.00 82.44 126 GLN A C 1
ATOM 1014 O O . GLN A 1 126 ? -7.777 -6.154 17.082 1.00 82.44 126 GLN A O 1
ATOM 1019 N N . ASN A 1 127 ? -8.728 -4.351 16.141 1.00 66.38 127 ASN A N 1
ATOM 1020 C CA . ASN A 1 127 ? -10.109 -4.808 16.292 1.00 66.38 127 ASN A CA 1
ATOM 1021 C C . ASN A 1 127 ? -10.580 -5.737 15.157 1.00 66.38 127 ASN A C 1
ATOM 1023 O O . ASN A 1 127 ? -11.719 -6.194 15.196 1.00 66.38 127 ASN A O 1
ATOM 1027 N N . GLN A 1 128 ? -9.747 -5.988 14.141 1.00 60.56 128 GLN A N 1
ATOM 1028 C CA . GLN A 1 128 ? -10.050 -6.900 13.027 1.00 60.56 128 GLN A CA 1
ATOM 1029 C C . GLN A 1 128 ? -9.466 -8.313 13.222 1.00 60.56 128 GLN A C 1
ATOM 1031 O O . GLN A 1 128 ? -9.667 -9.164 12.354 1.00 60.56 128 GLN A O 1
ATOM 1036 N N . ALA A 1 129 ? -8.744 -8.550 14.325 1.00 49.41 129 ALA A N 1
ATOM 1037 C CA . ALA A 1 129 ? -8.155 -9.841 14.688 1.00 49.41 129 ALA A CA 1
ATOM 1038 C C . ALA A 1 129 ? -9.092 -10.701 15.550 1.00 49.41 129 ALA A C 1
ATOM 1040 O O . ALA A 1 129 ? -9.827 -10.127 16.387 1.00 49.41 129 ALA A O 1
#

Radius of gyration: 25.1 Å; chains: 1; bounding box: 58×32×75 Å

Sequence (129 aa):
MYCHLKTVKKWIMVAYLTMLSMSLYAYARGEPSEDQVKAAFVFNFAKFVEWPESALSSANVLNLCVTSQDKMTNALKLLNQREAQGHVLRVIDIEAPEKLEDYACHMLFIADSEQKRQQQWLAKVQNQA

Foldseek 3Di:
DPPVVVVVVVVVVVVVVVVVVVVVVVPPDDDDDPLLVVLVVVVVCLAPPDDDPVLDDPQLAAEEEEEDDDPNLVSNCVQQQPDHPSGGYHYHYDHDLVCPVVDSHPHYHYDPVCVVVVVSNVVSVVVVD

pLDDT: mean 86.52, std 12.09, range [49.41, 97.38]